Protein AF-A0A821WW51-F1 (afdb_monomer_lite)

Structure (mmCIF, N/CA/C/O backbone):
data_AF-A0A821WW51-F1
#
_entry.id   AF-A0A821WW51-F1
#
loop_
_atom_site.group_PDB
_atom_site.id
_atom_site.type_symbol
_atom_site.label_atom_id
_atom_site.label_alt_id
_atom_site.label_comp_id
_atom_site.label_asym_id
_atom_site.label_entity_id
_atom_site.label_seq_id
_atom_site.pdbx_PDB_ins_code
_atom_site.Cartn_x
_atom_site.Cartn_y
_atom_site.Cartn_z
_atom_site.occupancy
_atom_site.B_iso_or_equiv
_atom_site.auth_seq_id
_atom_site.auth_comp_id
_atom_site.auth_asym_id
_atom_site.auth_atom_id
_atom_site.pdbx_PDB_model_num
ATOM 1 N N . MET A 1 1 ? 25.858 9.675 -41.650 1.00 59.19 1 MET A N 1
ATOM 2 C CA . MET A 1 1 ? 25.939 8.604 -40.629 1.00 59.19 1 MET A CA 1
ATOM 3 C C . MET A 1 1 ? 25.739 9.109 -39.193 1.00 59.19 1 MET A C 1
ATOM 5 O O . MET A 1 1 ? 25.375 8.297 -38.360 1.00 59.19 1 MET A O 1
ATOM 9 N N . CYS A 1 2 ? 25.874 10.413 -38.890 1.00 62.00 2 CYS A N 1
ATOM 10 C CA . CYS A 1 2 ? 25.624 10.961 -37.542 1.00 62.00 2 CYS A CA 1
ATOM 11 C C . CYS A 1 2 ? 24.187 10.787 -37.017 1.00 62.00 2 CYS A C 1
ATOM 13 O O . CYS A 1 2 ? 24.004 10.645 -35.816 1.00 62.00 2 CYS A O 1
ATOM 15 N N . ASN A 1 3 ? 23.184 10.756 -37.899 1.00 71.62 3 ASN A N 1
ATOM 16 C CA . ASN A 1 3 ? 21.779 10.652 -37.486 1.00 71.62 3 ASN A CA 1
ATOM 17 C C . ASN A 1 3 ? 21.471 9.306 -36.809 1.00 71.62 3 ASN A C 1
ATOM 19 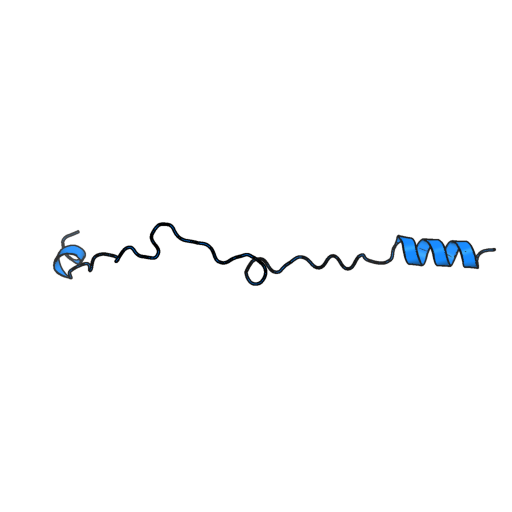O O . ASN A 1 3 ? 20.804 9.279 -35.790 1.00 71.62 3 ASN A O 1
ATOM 23 N N . VAL A 1 4 ? 22.072 8.209 -37.288 1.00 75.94 4 VAL A N 1
ATOM 24 C CA . VAL A 1 4 ? 21.882 6.864 -36.711 1.00 75.94 4 VAL A CA 1
ATOM 25 C C . VAL A 1 4 ? 22.409 6.786 -35.275 1.00 75.94 4 VAL A C 1
ATOM 27 O O . VAL A 1 4 ? 21.805 6.148 -34.418 1.00 75.94 4 VAL A O 1
ATOM 30 N N . ALA A 1 5 ? 23.534 7.452 -34.997 1.00 77.69 5 ALA A N 1
ATOM 31 C CA . ALA A 1 5 ? 24.090 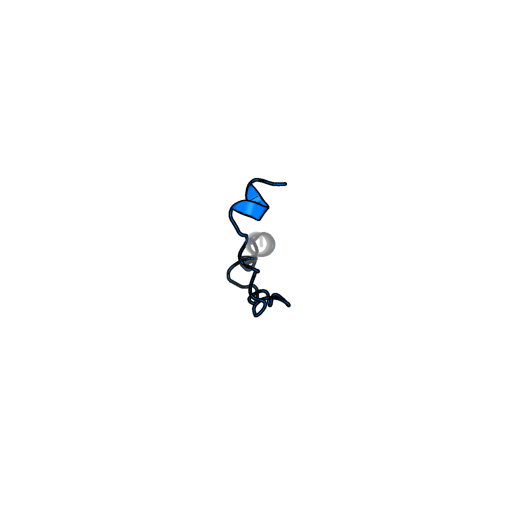7.509 -33.649 1.00 77.69 5 ALA A CA 1
ATOM 32 C C . ALA A 1 5 ? 23.233 8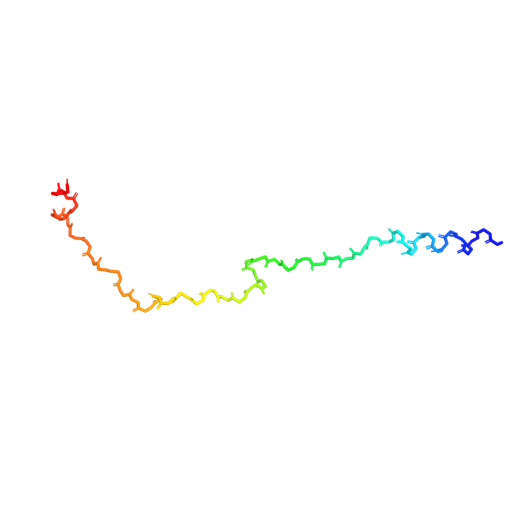.382 -32.719 1.00 77.69 5 ALA A C 1
ATOM 34 O O . ALA A 1 5 ? 23.051 8.034 -31.555 1.00 77.69 5 ALA A O 1
ATOM 35 N N . ALA A 1 6 ? 22.690 9.492 -33.229 1.00 81.81 6 ALA A N 1
ATOM 36 C CA . ALA A 1 6 ? 21.794 10.359 -32.468 1.00 81.81 6 ALA A CA 1
ATOM 37 C C . ALA A 1 6 ? 20.501 9.630 -32.062 1.00 81.81 6 ALA A C 1
ATOM 39 O O . ALA A 1 6 ? 20.129 9.677 -30.890 1.00 81.81 6 ALA A O 1
ATOM 40 N N . ASP A 1 7 ? 19.888 8.890 -32.990 1.00 84.81 7 ASP A N 1
ATOM 41 C CA . ASP A 1 7 ? 18.672 8.107 -32.735 1.00 84.81 7 ASP A CA 1
ATOM 42 C C . ASP A 1 7 ? 18.918 7.015 -31.677 1.00 84.81 7 ASP A C 1
ATOM 44 O O . ASP A 1 7 ? 18.145 6.872 -30.730 1.00 84.81 7 ASP A O 1
ATOM 48 N N . TYR A 1 8 ? 20.053 6.308 -31.764 1.00 84.81 8 TYR A N 1
ATOM 49 C CA . TYR A 1 8 ? 20.435 5.289 -30.780 1.00 84.81 8 TYR A CA 1
ATOM 50 C C . TYR A 1 8 ? 20.545 5.855 -29.358 1.00 84.81 8 TYR A C 1
ATOM 52 O O . TYR A 1 8 ? 20.013 5.272 -28.414 1.00 84.81 8 TYR A O 1
ATOM 60 N N . TYR A 1 9 ? 21.222 6.995 -29.184 1.00 83.06 9 TYR A N 1
ATOM 61 C CA . TYR A 1 9 ? 21.359 7.603 -27.859 1.00 83.06 9 TYR A CA 1
ATOM 62 C C . TYR A 1 9 ? 20.034 8.160 -27.338 1.00 83.06 9 TYR A C 1
ATOM 64 O O . TYR A 1 9 ? 19.771 8.064 -26.139 1.00 83.06 9 TYR A O 1
ATOM 72 N N . GLN A 1 10 ? 19.187 8.698 -28.216 1.00 83.88 10 GLN A N 1
ATOM 73 C CA . GLN A 1 10 ? 17.859 9.170 -27.836 1.00 83.88 10 GLN A CA 1
ATOM 74 C C . GLN A 1 10 ? 16.998 8.037 -27.266 1.00 83.88 10 GLN A C 1
ATOM 76 O O . GLN A 1 10 ? 16.356 8.229 -26.234 1.00 83.88 10 GLN A O 1
ATOM 81 N N . ASP A 1 11 ? 17.013 6.861 -27.893 1.00 83.25 11 ASP A N 1
ATOM 82 C CA . ASP A 1 11 ? 16.258 5.702 -27.414 1.00 83.25 11 ASP A CA 1
ATOM 83 C C . ASP A 1 11 ? 16.901 5.052 -26.183 1.00 83.25 11 ASP A C 1
ATOM 85 O O . ASP A 1 11 ? 16.192 4.655 -25.258 1.00 83.25 11 ASP A O 1
ATOM 89 N N . PHE A 1 12 ? 18.234 4.996 -26.123 1.00 81.75 12 PHE A N 1
ATOM 90 C CA . PHE A 1 12 ? 18.966 4.413 -24.996 1.00 81.75 12 PHE A CA 1
ATOM 91 C C . PHE A 1 12 ? 18.795 5.211 -23.695 1.00 81.75 12 PHE A C 1
ATOM 93 O O . PHE A 1 12 ? 18.675 4.628 -22.618 1.00 81.75 12 PHE A O 1
ATOM 100 N N . PHE A 1 13 ? 18.765 6.543 -23.782 1.00 83.00 13 PHE A N 1
ATOM 101 C CA . PHE A 1 13 ? 18.561 7.428 -22.629 1.00 83.00 13 PHE A CA 1
ATOM 102 C C . PHE A 1 13 ? 17.101 7.831 -22.419 1.00 83.00 13 PHE A C 1
ATOM 104 O O . PHE A 1 13 ? 16.804 8.639 -21.533 1.00 83.00 13 PHE A O 1
ATOM 111 N N . LYS A 1 14 ? 16.173 7.280 -23.206 1.00 83.06 14 LYS A N 1
ATOM 112 C CA . LYS A 1 14 ? 14.749 7.515 -23.010 1.00 83.06 14 LYS A CA 1
ATOM 113 C C . LYS A 1 14 ? 14.363 6.994 -21.631 1.00 83.06 14 LYS A C 1
ATOM 115 O O . LYS A 1 14 ? 14.494 5.805 -21.348 1.00 83.06 14 LYS A O 1
ATOM 120 N N . ALA A 1 15 ? 13.905 7.898 -20.768 1.00 73.25 15 ALA A N 1
AT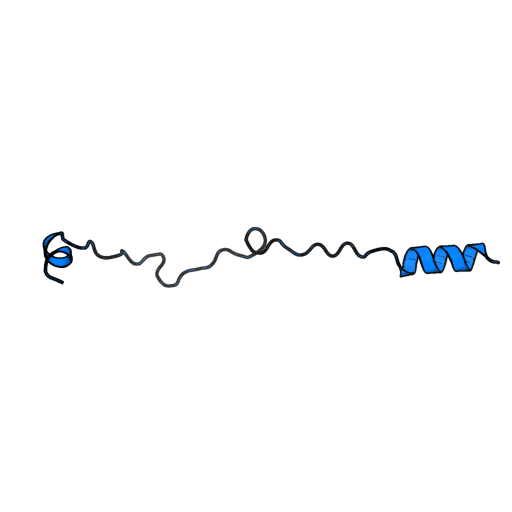OM 121 C CA . ALA A 1 15 ? 13.472 7.542 -19.427 1.00 73.25 15 ALA A CA 1
ATOM 122 C C . ALA A 1 15 ? 12.427 6.423 -19.516 1.00 73.25 15 ALA A C 1
ATOM 124 O O . ALA A 1 15 ? 11.406 6.559 -20.198 1.00 73.25 15 ALA A O 1
ATOM 125 N N . SER A 1 16 ? 12.698 5.299 -18.858 1.00 72.56 16 SER A N 1
ATOM 126 C CA . SER A 1 16 ? 11.720 4.232 -18.751 1.00 72.56 16 SER A CA 1
ATOM 127 C C . SER A 1 16 ? 10.561 4.738 -17.899 1.00 72.56 16 SER A C 1
ATOM 129 O O . SER A 1 16 ? 10.754 5.250 -16.794 1.00 72.56 16 SER A O 1
ATOM 131 N N . ASN A 1 17 ? 9.338 4.597 -18.411 1.00 71.31 17 ASN A N 1
ATOM 132 C CA . ASN A 1 17 ? 8.130 4.838 -17.631 1.00 71.31 17 ASN A CA 1
ATOM 133 C C . ASN A 1 17 ? 7.980 3.700 -16.615 1.00 71.31 17 ASN A C 1
ATOM 135 O O . ASN A 1 17 ? 7.193 2.775 -16.802 1.00 71.31 17 ASN A O 1
ATOM 139 N N . ILE A 1 18 ? 8.785 3.739 -15.555 1.00 70.50 18 ILE A N 1
ATOM 140 C CA . ILE A 1 18 ? 8.640 2.844 -14.413 1.00 70.50 18 ILE A CA 1
ATOM 141 C C . ILE A 1 18 ? 7.449 3.365 -13.617 1.00 70.50 18 ILE A C 1
ATOM 143 O O . ILE A 1 18 ? 7.590 4.211 -12.734 1.00 70.50 18 ILE A O 1
ATOM 147 N N . VAL A 1 19 ? 6.259 2.873 -13.957 1.00 70.12 19 VAL A N 1
ATOM 148 C CA . VAL A 1 19 ? 5.073 3.073 -13.128 1.00 70.12 19 VAL A CA 1
ATOM 149 C C . VAL A 1 19 ? 5.270 2.217 -11.886 1.00 70.12 19 VAL A C 1
ATOM 151 O O . VAL A 1 19 ? 5.154 0.994 -11.931 1.00 70.12 19 VAL A O 1
ATOM 154 N N . ARG A 1 20 ? 5.657 2.857 -10.780 1.00 69.75 20 ARG A N 1
ATOM 155 C CA . ARG A 1 20 ? 5.656 2.194 -9.479 1.00 69.75 20 ARG A CA 1
ATOM 156 C C . ARG A 1 20 ? 4.199 2.113 -9.026 1.00 69.75 20 ARG A C 1
ATOM 158 O O . ARG A 1 20 ? 3.575 3.173 -8.956 1.00 69.75 20 ARG A O 1
ATOM 165 N N . PRO A 1 21 ? 3.663 0.914 -8.744 1.00 74.94 21 PRO A N 1
ATOM 166 C CA . PRO A 1 21 ? 2.321 0.804 -8.198 1.00 74.94 21 PRO A CA 1
ATOM 167 C C . PRO A 1 21 ? 2.238 1.619 -6.906 1.00 74.94 21 PRO A C 1
ATOM 169 O O . PRO A 1 21 ? 3.182 1.634 -6.104 1.00 74.94 21 PRO A O 1
ATOM 172 N N . HIS A 1 22 ? 1.140 2.344 -6.731 1.00 71.38 22 HIS A N 1
ATOM 173 C CA . HIS A 1 22 ? 0.929 3.137 -5.538 1.00 71.38 22 HIS A CA 1
ATOM 174 C C . HIS A 1 22 ? 0.673 2.180 -4.364 1.00 71.38 22 HIS A C 1
ATOM 176 O O . HIS A 1 22 ? -0.272 1.386 -4.414 1.00 71.38 22 HIS A O 1
ATOM 182 N N . PRO A 1 23 ? 1.481 2.244 -3.291 1.00 69.62 23 PRO A N 1
ATOM 183 C CA . PRO A 1 23 ? 1.510 1.218 -2.249 1.00 69.62 23 PRO A CA 1
ATOM 184 C C . PRO A 1 23 ? 0.185 1.073 -1.494 1.00 69.62 23 PRO A C 1
ATOM 186 O O . PRO A 1 23 ? -0.035 0.062 -0.855 1.00 69.62 23 PRO A O 1
ATOM 189 N N . TYR A 1 24 ? -0.713 2.053 -1.567 1.00 67.69 24 TYR A N 1
ATOM 190 C CA . TYR A 1 24 ? -2.000 2.008 -0.868 1.00 67.69 24 TYR A CA 1
ATOM 191 C C . TYR A 1 24 ? -3.204 1.781 -1.788 1.00 67.69 24 TYR A C 1
ATOM 193 O O . TYR A 1 24 ? -4.317 1.648 -1.295 1.00 67.69 24 TYR A O 1
ATOM 201 N N . THR A 1 25 ? -3.001 1.774 -3.108 1.00 68.75 25 THR A N 1
ATOM 202 C CA . THR A 1 25 ? -4.094 1.670 -4.095 1.00 68.75 25 THR A CA 1
ATOM 203 C C . THR A 1 25 ? -4.010 0.388 -4.906 1.00 68.75 25 THR A C 1
ATOM 205 O O . THR A 1 25 ? -5.039 -0.189 -5.235 1.00 68.75 25 THR A O 1
ATOM 208 N N . ASP A 1 26 ? -2.789 -0.057 -5.201 1.00 73.50 26 ASP A N 1
ATOM 209 C CA . ASP A 1 26 ? -2.534 -1.226 -6.044 1.00 73.50 26 ASP A CA 1
ATOM 210 C C . ASP A 1 26 ? -2.149 -2.470 -5.224 1.00 73.50 26 ASP A C 1
ATOM 212 O O . ASP A 1 26 ? -2.027 -3.563 -5.778 1.00 73.50 26 ASP A O 1
ATOM 216 N N . LEU A 1 27 ? -1.934 -2.319 -3.909 1.00 72.19 27 LEU A N 1
ATOM 217 C CA . LEU A 1 27 ? -1.754 -3.459 -3.013 1.00 72.19 27 LEU A CA 1
ATOM 218 C C . LEU A 1 27 ? -3.114 -4.078 -2.667 1.00 72.19 27 LEU A C 1
ATOM 220 O O . LEU A 1 27 ? -4.087 -3.345 -2.469 1.00 72.19 27 LEU A O 1
ATOM 224 N N . PRO A 1 28 ? -3.193 -5.418 -2.560 1.00 77.19 28 PRO A N 1
ATOM 225 C CA . PRO A 1 28 ? -4.385 -6.066 -2.039 1.00 77.19 28 PRO A CA 1
ATOM 226 C C . PRO A 1 28 ? -4.683 -5.554 -0.620 1.00 77.19 28 PRO A C 1
ATOM 228 O O . PRO A 1 28 ? -3.750 -5.215 0.119 1.00 77.19 28 PRO A O 1
ATOM 231 N N . PRO A 1 29 ? -5.967 -5.485 -0.226 1.00 77.88 29 PRO A N 1
ATOM 232 C CA . PRO A 1 29 ? -6.334 -5.102 1.128 1.00 77.88 29 PRO A CA 1
ATOM 233 C C . PRO A 1 29 ? -5.666 -6.043 2.134 1.00 77.88 29 PRO A C 1
ATOM 235 O O . PRO A 1 29 ? -5.601 -7.253 1.924 1.00 77.88 29 PRO A O 1
ATOM 238 N N . ILE A 1 30 ? -5.147 -5.468 3.218 1.00 78.00 30 ILE A N 1
ATOM 239 C CA . ILE A 1 30 ? -4.545 -6.236 4.307 1.00 78.00 30 ILE A CA 1
ATOM 240 C C . ILE A 1 30 ? -5.677 -6.986 5.014 1.00 78.00 30 ILE A C 1
ATOM 242 O O . ILE A 1 30 ? -6.584 -6.366 5.570 1.00 78.00 30 ILE A O 1
ATOM 246 N N . GLU A 1 31 ? -5.631 -8.315 4.983 1.00 77.06 31 GLU A N 1
ATOM 247 C CA . GLU A 1 31 ? -6.487 -9.145 5.825 1.00 77.06 31 GLU A CA 1
ATOM 248 C C . GLU A 1 31 ? -5.905 -9.139 7.238 1.00 77.06 31 GLU A C 1
ATOM 250 O O . GLU A 1 31 ? -4.841 -9.701 7.490 1.00 77.06 31 GLU A O 1
ATOM 255 N N . TYR A 1 32 ? -6.567 -8.439 8.158 1.00 79.12 32 TYR A N 1
ATOM 256 C CA . TYR A 1 32 ? -6.221 -8.520 9.569 1.00 79.12 32 TYR A CA 1
ATOM 257 C C . TYR A 1 32 ? -6.838 -9.793 10.154 1.00 79.12 32 TYR A C 1
ATOM 259 O O . TYR A 1 32 ? -8.050 -9.989 10.049 1.00 79.12 32 TYR A O 1
ATOM 267 N N . ASP A 1 33 ? -6.022 -10.624 10.808 1.00 76.19 33 ASP A N 1
ATOM 268 C CA . ASP A 1 33 ? -6.468 -11.870 11.456 1.00 76.19 33 ASP A CA 1
ATOM 269 C C . ASP A 1 33 ? -7.596 -11.632 12.480 1.00 76.19 33 ASP A C 1
ATOM 271 O O . ASP A 1 33 ? -8.441 -12.495 12.708 1.00 76.19 33 ASP A O 1
ATOM 275 N N . ASN A 1 34 ? -7.645 -10.430 13.057 1.00 77.44 34 ASN A N 1
ATOM 276 C CA . ASN A 1 34 ? -8.600 -10.009 14.075 1.00 77.44 34 ASN A CA 1
ATOM 277 C C . ASN A 1 34 ? -9.705 -9.077 13.546 1.00 77.44 34 ASN A C 1
ATOM 279 O O . ASN A 1 34 ? -10.394 -8.445 14.341 1.00 77.44 34 ASN A O 1
ATOM 283 N N . ASN A 1 35 ? -9.921 -8.987 12.226 1.00 75.25 35 ASN A N 1
ATOM 284 C CA . ASN A 1 35 ? -10.955 -8.107 11.649 1.00 75.25 35 ASN A CA 1
ATOM 285 C C . ASN A 1 35 ? -12.370 -8.374 12.197 1.00 75.25 35 ASN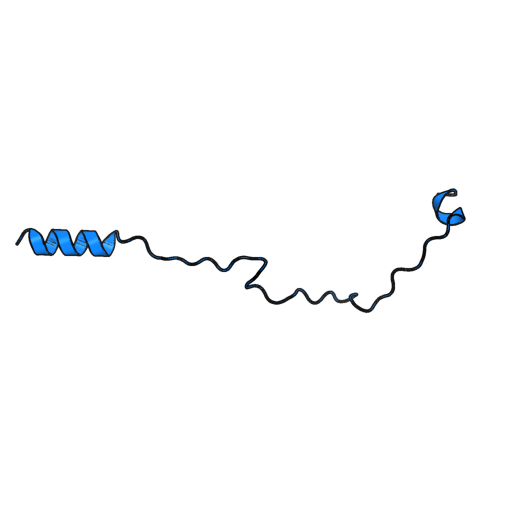 A C 1
ATOM 287 O O . ASN A 1 35 ? -13.209 -7.477 12.201 1.00 75.25 35 ASN A O 1
ATOM 291 N N . ASN A 1 36 ? -12.635 -9.605 12.642 1.00 79.81 36 ASN A N 1
ATOM 292 C CA . ASN A 1 36 ? -13.915 -10.010 13.223 1.00 79.81 36 ASN A CA 1
ATOM 293 C C . ASN A 1 36 ? -13.900 -10.041 14.760 1.00 79.81 36 ASN A C 1
ATOM 295 O O . ASN A 1 36 ? -14.908 -10.408 15.367 1.00 79.81 36 ASN A O 1
ATOM 299 N N . GLU A 1 37 ? -12.782 -9.698 15.401 1.00 84.06 37 GLU A N 1
ATOM 300 C CA . GLU A 1 37 ? -12.705 -9.638 16.857 1.00 84.06 37 GLU A CA 1
ATOM 301 C C . GLU A 1 37 ? -13.273 -8.307 17.349 1.00 84.06 37 GLU A C 1
ATOM 303 O O . GLU A 1 37 ? -12.832 -7.223 16.968 1.00 84.06 37 GLU A O 1
ATOM 308 N N . VAL A 1 38 ? -14.279 -8.389 18.217 1.00 82.25 38 VAL A N 1
ATOM 309 C CA . VAL A 1 38 ? -14.846 -7.209 18.867 1.00 82.25 38 VAL A CA 1
ATOM 310 C C . VAL A 1 38 ? -13.864 -6.742 19.934 1.00 82.25 38 VAL A C 1
ATOM 312 O O . VAL A 1 38 ? -13.538 -7.492 20.854 1.00 82.25 38 VAL A O 1
ATOM 315 N N . ILE A 1 39 ? -13.406 -5.495 19.821 1.00 82.31 39 ILE A N 1
ATOM 316 C CA . ILE A 1 39 ? -12.623 -4.852 20.877 1.00 82.31 39 ILE A CA 1
ATOM 317 C C . ILE A 1 39 ? -13.531 -4.735 22.111 1.00 82.31 39 ILE A C 1
ATOM 319 O O . ILE A 1 39 ? -14.620 -4.166 21.989 1.00 82.31 39 ILE A O 1
ATOM 323 N N . PRO A 1 40 ? -13.131 -5.270 23.279 1.00 83.25 40 PRO A N 1
ATOM 324 C CA . PRO A 1 40 ? -13.946 -5.178 24.481 1.00 83.25 40 PRO A CA 1
ATOM 325 C C . PRO A 1 40 ? -14.137 -3.712 24.876 1.00 83.25 40 PRO A C 1
ATOM 327 O O . PRO A 1 40 ? -13.205 -2.907 24.814 1.00 83.25 40 PRO A O 1
ATOM 330 N N . GLU A 1 41 ? -15.358 -3.366 25.274 1.00 84.56 41 GLU A N 1
ATOM 331 C CA . GLU A 1 41 ? -15.655 -2.034 25.789 1.00 84.56 41 GLU A CA 1
ATOM 332 C C . GLU A 1 41 ? -14.924 -1.831 27.117 1.00 84.56 41 GLU A C 1
ATOM 334 O O . GLU A 1 41 ? -15.022 -2.661 28.019 1.00 84.56 41 GLU A O 1
ATOM 339 N N . VAL A 1 42 ? -14.189 -0.725 27.228 1.00 86.69 42 VAL A N 1
ATOM 340 C CA . VAL A 1 42 ? -13.523 -0.338 28.474 1.00 86.69 42 VAL A CA 1
ATOM 341 C C . VAL A 1 42 ? -14.480 0.529 29.279 1.00 86.69 42 VAL A C 1
ATOM 343 O O . VAL A 1 42 ? -15.023 1.517 28.772 1.00 86.69 42 VAL A O 1
ATOM 346 N N . THR A 1 43 ? -14.688 0.174 30.540 1.00 85.81 43 THR A N 1
ATOM 347 C CA . THR A 1 43 ? -15.542 0.947 31.445 1.00 85.81 43 THR A CA 1
ATOM 348 C C . THR A 1 43 ? -14.811 2.174 32.000 1.00 85.81 43 THR A C 1
ATOM 350 O O . THR A 1 43 ? -13.585 2.216 32.087 1.00 85.81 43 THR A O 1
ATOM 353 N N . LEU A 1 44 ? -15.563 3.202 32.416 1.00 85.81 44 LEU A N 1
ATOM 354 C CA . LEU A 1 44 ? -14.976 4.389 33.059 1.00 85.81 44 LEU A CA 1
ATOM 355 C C . LEU A 1 44 ? -14.223 4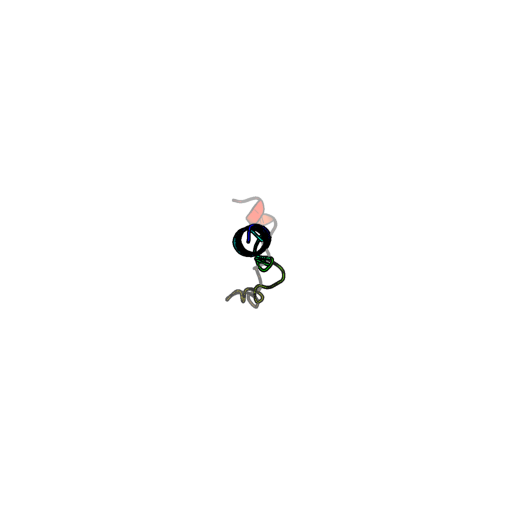.040 34.350 1.00 85.81 44 LEU A C 1
ATOM 357 O O . LEU A 1 44 ? -13.199 4.651 34.637 1.00 85.81 44 LEU A O 1
ATOM 361 N N . ASP A 1 45 ? -14.695 3.043 35.098 1.00 87.56 45 ASP A N 1
ATOM 362 C CA . ASP A 1 45 ? -14.038 2.595 36.326 1.00 87.56 45 ASP A CA 1
ATOM 363 C C . ASP A 1 45 ? -12.686 1.928 36.046 1.00 87.56 45 ASP A C 1
ATOM 365 O O . ASP A 1 45 ? -11.739 2.134 36.805 1.00 87.56 45 ASP A O 1
ATOM 369 N N . GLU A 1 46 ? -12.564 1.180 34.946 1.00 81.88 46 GLU A N 1
ATOM 370 C CA . GLU A 1 46 ? -11.282 0.633 34.489 1.00 81.88 46 GLU A CA 1
ATOM 371 C C . GLU A 1 46 ? -10.327 1.732 34.014 1.00 81.88 46 GLU A C 1
ATOM 373 O O . GLU A 1 46 ? -9.127 1.605 34.213 1.00 81.88 46 GLU A O 1
ATOM 378 N N . LEU A 1 47 ? -10.831 2.828 33.434 1.00 80.69 47 LEU A N 1
ATOM 379 C CA . LEU A 1 47 ? -10.000 3.966 33.010 1.00 80.69 47 LEU A CA 1
ATOM 380 C C . LEU A 1 47 ? -9.507 4.834 34.172 1.00 80.69 47 LEU A C 1
ATOM 382 O O . LEU A 1 47 ? -8.460 5.466 34.066 1.00 80.69 47 LEU A O 1
ATOM 386 N N . ILE A 1 48 ? -10.293 4.937 35.243 1.00 88.31 48 ILE A N 1
ATOM 387 C CA . ILE A 1 48 ? -10.001 5.827 36.375 1.00 88.31 48 ILE A CA 1
ATOM 388 C C . ILE A 1 48 ? -9.141 5.126 37.433 1.00 88.31 48 ILE A C 1
ATOM 390 O O . ILE A 1 48 ? -8.370 5.794 38.120 1.00 88.31 48 ILE A O 1
ATOM 394 N N . ASN A 1 49 ? -9.250 3.800 37.561 1.00 76.69 49 ASN A N 1
ATOM 395 C CA . ASN A 1 49 ? -8.550 3.019 38.587 1.00 76.69 49 ASN A CA 1
ATOM 396 C C . ASN A 1 49 ? -7.296 2.276 38.076 1.00 76.69 49 ASN A C 1
ATOM 398 O O . ASN A 1 49 ? -6.851 1.328 38.728 1.00 76.69 49 ASN A O 1
ATOM 402 N N . THR A 1 50 ? -6.737 2.689 36.933 1.00 57.44 50 THR A N 1
ATOM 403 C CA . THR A 1 50 ? -5.410 2.255 36.440 1.00 57.44 50 THR A CA 1
ATOM 404 C C . THR A 1 50 ? -4.253 2.856 37.220 1.00 57.44 50 THR A C 1
ATOM 406 O O . THR A 1 50 ? -4.312 4.075 37.502 1.00 57.44 50 THR A O 1
#

Secondary structure (DSSP, 8-state):
-HHHHHHHHHHHTSPP---PPPTTTTSPPP--TTTTPPPPPPPHHHHH--

Sequence (50 aa):
MCNVAADYYQDFFKASNIVRPHPYTDLPPIEYDNNNEVIPEVTLDELINT

Foldseek 3Di:
DVVVVVVVVCVVPPDPPPPDPDCVPPDDDDDDPCPVPDDDDDDPCNVVVD

pLDDT: mean 77.33, std 7.14, range [57.44, 88.31]

Radius of gyration: 28.48 Å; chains: 1; bounding box: 42×23×79 Å